Protein AF-A0A415BJ18-F1 (afdb_monomer)

Sequence (129 aa):
MLTISGMHKGETKLTIPNQVVREQLFAYILDTYHENDLTFDSYEKRKLASGLAYDGKWKPYFGHSYIIELKYAKGKDSSERIEQLRRQAIEQAERYASSESVQKAIGPTMLHKIIIVYRGMEMVVCEEL

Secondary structure (DSSP, 8-state):
--EEEEEETTEEEEE---HHHHHHHHHHHHHHHHHTT----HHHHHHHHHHHHHH--HHHHT-EEEEEEEEEE-TT--HHHHHHHHHHHHHHHHHHHTSHHHHHHHTTSEEEEEEEEEETTEEEEEEE-

InterPro domains:
  IPR012547 PD-(D/E)XK nuclease superfamily 9 [PF08011] (59-128)

Nearest PDB structures (foldseek):
  8thm-assembly1_C  TM=4.121E-01  e=8.914E-01  Cyanobium sp. PCC 7001
  2fgy-assembly1_B  TM=4.971E-01  e=2.750E+00  Halothiobacillus neapolitanus
  3cni-assembly1_A-2  TM=3.506E-01  e=2.750E+00  Thermotoga maritima MSB8

Radius of gyration: 17.24 Å; Cα contacts (8 Å, |Δi|>4): 151; chains: 1; bounding box: 44×30×37 Å

Structure (mmCIF, N/CA/C/O backbone):
data_AF-A0A415BJ18-F1
#
_entry.id   AF-A0A415BJ18-F1
#
loop_
_atom_site.group_PDB
_atom_site.id
_atom_site.type_symbol
_atom_site.label_atom_id
_atom_site.label_alt_id
_atom_site.label_comp_id
_atom_site.label_asym_id
_atom_site.label_entity_id
_atom_site.label_seq_id
_atom_site.pdbx_PDB_ins_code
_atom_site.Cartn_x
_atom_site.Cartn_y
_atom_site.Cartn_z
_atom_site.occupancy
_atom_site.B_iso_or_equiv
_atom_site.auth_seq_id
_atom_site.auth_comp_id
_atom_site.auth_asym_id
_atom_site.auth_atom_id
_atom_site.pdbx_PDB_model_num
ATOM 1 N N . MET A 1 1 ? 8.121 9.366 0.540 1.00 46.75 1 MET A N 1
ATOM 2 C CA . MET A 1 1 ? 8.607 10.527 1.321 1.00 46.75 1 MET A CA 1
ATOM 3 C C . MET A 1 1 ? 7.385 11.254 1.858 1.00 46.75 1 MET A C 1
ATOM 5 O O . MET A 1 1 ? 6.620 11.787 1.064 1.00 46.75 1 MET A O 1
ATOM 9 N N . LEU A 1 2 ? 7.142 11.165 3.164 1.00 43.41 2 LEU A N 1
ATOM 10 C CA . LEU A 1 2 ? 6.049 11.865 3.844 1.00 43.41 2 LEU A CA 1
ATOM 11 C C . LEU A 1 2 ? 6.606 13.152 4.455 1.00 43.41 2 LEU A C 1
ATOM 13 O O . LEU A 1 2 ? 7.707 13.128 5.003 1.00 43.41 2 LEU A O 1
ATOM 17 N N . THR A 1 3 ? 5.855 14.247 4.372 1.00 48.84 3 THR A N 1
ATOM 18 C CA . THR A 1 3 ? 6.229 15.531 4.978 1.00 48.84 3 THR A CA 1
ATOM 19 C C . THR A 1 3 ? 5.226 15.884 6.066 1.00 48.84 3 THR A C 1
ATOM 21 O O . THR A 1 3 ? 4.019 15.691 5.911 1.00 48.84 3 THR A O 1
ATOM 24 N N . ILE A 1 4 ? 5.720 16.396 7.191 1.00 59.09 4 ILE A N 1
ATOM 25 C CA . ILE A 1 4 ? 4.868 16.892 8.271 1.00 59.09 4 ILE A CA 1
ATOM 26 C C . ILE A 1 4 ? 4.174 18.165 7.778 1.00 59.09 4 ILE A C 1
ATOM 28 O O . ILE A 1 4 ? 4.825 19.171 7.520 1.00 59.09 4 ILE A O 1
ATOM 32 N N . SER A 1 5 ? 2.849 18.115 7.644 1.00 53.31 5 SER A N 1
ATOM 33 C CA . SER A 1 5 ? 2.016 19.262 7.234 1.00 53.31 5 SER A CA 1
ATOM 34 C C . SER A 1 5 ? 1.350 20.005 8.388 1.00 53.31 5 SER A C 1
ATOM 36 O O . SER A 1 5 ? 0.631 20.972 8.154 1.00 53.31 5 SER A O 1
ATOM 38 N N . GLY A 1 6 ? 1.559 19.555 9.626 1.00 65.69 6 GLY A N 1
ATOM 39 C CA . GLY A 1 6 ? 1.049 20.206 10.830 1.00 65.69 6 GLY A CA 1
ATOM 40 C C . GLY A 1 6 ? 0.665 19.211 11.920 1.00 65.69 6 GLY A C 1
ATOM 41 O O . GLY A 1 6 ? 0.945 18.019 11.812 1.00 65.69 6 GLY A O 1
ATOM 42 N N . MET A 1 7 ? 0.004 19.704 12.966 1.00 56.66 7 MET A N 1
ATOM 43 C CA . MET A 1 7 ? -0.584 18.888 14.031 1.00 56.66 7 MET A CA 1
ATOM 44 C C . MET A 1 7 ? -2.108 18.896 13.901 1.00 56.66 7 MET A C 1
ATOM 46 O O . MET A 1 7 ? -2.711 19.956 13.734 1.00 56.66 7 MET A O 1
ATOM 50 N N . HIS A 1 8 ? -2.742 17.727 13.979 1.00 45.31 8 HIS A N 1
ATOM 51 C CA . HIS A 1 8 ? -4.198 17.609 14.052 1.00 45.31 8 HIS A CA 1
ATOM 52 C C . HIS A 1 8 ? -4.566 16.809 15.299 1.00 45.31 8 HIS A C 1
ATOM 54 O O . HIS A 1 8 ? -4.162 15.661 15.434 1.00 45.31 8 HIS A O 1
ATOM 60 N N . LYS A 1 9 ? -5.307 17.433 16.226 1.00 49.50 9 LYS A N 1
ATOM 61 C CA . LYS A 1 9 ? -5.740 16.821 17.499 1.00 49.50 9 LYS A CA 1
ATOM 62 C C . LYS A 1 9 ? -4.604 16.190 18.329 1.00 49.50 9 LYS A C 1
ATOM 64 O O . LYS A 1 9 ? -4.809 15.181 18.988 1.00 49.50 9 LYS A O 1
ATOM 69 N N . GLY A 1 10 ? -3.420 16.801 18.316 1.00 49.78 10 GLY A N 1
ATOM 70 C CA . GLY A 1 10 ? -2.266 16.330 19.093 1.00 49.78 10 GLY A CA 1
ATOM 71 C C . GLY A 1 10 ? -1.401 15.277 18.395 1.00 49.78 10 GLY A C 1
ATOM 72 O O . GLY A 1 10 ? -0.351 14.936 18.927 1.00 49.78 10 GLY A O 1
ATOM 73 N N . GLU A 1 11 ? -1.771 14.823 17.194 1.00 33.44 11 GLU A N 1
ATOM 74 C CA . GLU A 1 11 ? -0.962 13.899 16.393 1.00 33.44 11 GLU A CA 1
ATOM 75 C C . GLU A 1 11 ? -0.330 14.592 15.177 1.00 33.44 11 GLU A C 1
ATOM 77 O O . GLU A 1 11 ? -0.900 15.507 14.566 1.00 33.44 11 GLU A O 1
ATOM 82 N N . THR A 1 12 ? 0.879 14.151 14.821 1.00 41.97 12 THR A N 1
ATOM 83 C CA . THR A 1 12 ? 1.644 14.657 13.675 1.00 41.97 12 THR A CA 1
ATOM 84 C C . THR A 1 12 ? 0.946 14.284 12.368 1.00 41.97 12 THR A C 1
ATOM 86 O O . THR A 1 12 ? 0.942 13.127 11.951 1.00 41.97 12 THR A O 1
ATOM 89 N N . LYS A 1 13 ? 0.387 15.279 11.672 1.00 45.78 13 LYS A N 1
ATOM 90 C CA . LYS A 1 13 ? -0.274 15.105 10.376 1.00 45.78 13 LYS A CA 1
ATOM 91 C C . LYS A 1 13 ? 0.767 14.997 9.264 1.00 45.78 13 LYS A C 1
ATOM 93 O O . LYS A 1 13 ? 1.247 16.002 8.724 1.00 45.78 13 LYS A O 1
ATOM 98 N N . LEU A 1 14 ? 1.090 13.762 8.902 1.00 51.62 14 LEU A N 1
ATOM 99 C CA . LEU A 1 14 ? 1.927 13.434 7.753 1.00 51.62 14 LEU A CA 1
ATOM 100 C C . LEU A 1 14 ? 1.093 13.511 6.470 1.00 51.62 14 LEU A C 1
ATOM 102 O O . LEU A 1 14 ? 0.023 12.915 6.382 1.00 51.62 14 LEU A O 1
ATOM 106 N N . THR A 1 15 ? 1.562 14.248 5.467 1.00 47.72 15 THR A N 1
ATOM 107 C CA . THR A 1 15 ? 0.945 14.276 4.134 1.00 47.72 15 THR A CA 1
ATOM 108 C C . THR A 1 15 ? 1.972 13.958 3.063 1.00 47.72 15 THR A C 1
ATOM 110 O O . THR A 1 15 ? 3.169 14.204 3.210 1.00 47.72 15 THR A O 1
ATOM 113 N N . ILE A 1 16 ? 1.491 13.387 1.960 1.00 56.81 16 ILE A N 1
ATOM 114 C CA . ILE A 1 16 ? 2.278 13.214 0.743 1.00 56.81 16 ILE A CA 1
ATOM 115 C C . ILE A 1 16 ? 2.229 14.556 -0.003 1.00 56.81 16 ILE A C 1
ATOM 117 O O . ILE A 1 16 ? 1.142 14.948 -0.452 1.00 56.81 16 ILE A O 1
ATOM 121 N N . PRO A 1 17 ? 3.352 15.291 -0.106 1.00 43.88 17 PRO A N 1
ATOM 122 C CA . PRO A 1 17 ? 3.363 16.640 -0.671 1.00 43.88 17 PRO A CA 1
ATOM 123 C C . PRO A 1 17 ? 3.278 16.639 -2.200 1.00 43.88 17 PRO A C 1
ATOM 125 O O . PRO A 1 17 ? 2.829 17.614 -2.790 1.00 43.88 17 PRO A O 1
ATOM 128 N N . ASN A 1 18 ? 3.710 15.557 -2.851 1.00 62.22 18 ASN A N 1
ATOM 129 C CA . ASN A 1 18 ? 3.766 15.498 -4.302 1.00 62.22 18 ASN A CA 1
ATOM 130 C C . ASN A 1 18 ? 2.377 15.177 -4.868 1.00 62.22 18 ASN A C 1
ATOM 132 O O . ASN A 1 18 ? 1.891 14.052 -4.744 1.00 62.22 18 ASN A O 1
ATOM 136 N N . GLN A 1 19 ? 1.756 16.181 -5.483 1.00 60.19 19 GLN A N 1
ATOM 137 C CA . GLN A 1 19 ? 0.436 16.075 -6.094 1.00 60.19 19 GLN A CA 1
ATOM 138 C C . GLN A 1 19 ? 0.377 14.981 -7.170 1.00 60.19 19 GLN A C 1
ATOM 140 O O . GLN A 1 19 ? -0.598 14.243 -7.202 1.00 60.19 19 GLN A O 1
ATOM 145 N N . VAL A 1 20 ? 1.460 14.764 -7.923 1.00 61.47 20 VAL A N 1
ATOM 146 C CA . VAL A 1 20 ? 1.552 13.681 -8.919 1.00 61.47 20 VAL A CA 1
ATOM 147 C C . VAL A 1 20 ? 1.469 12.304 -8.259 1.00 61.47 20 VAL A C 1
ATOM 149 O O . VAL A 1 20 ? 0.772 11.421 -8.739 1.00 61.47 20 VAL A O 1
ATOM 152 N N . VAL A 1 21 ? 2.132 12.123 -7.113 1.00 60.97 21 VAL A N 1
ATOM 153 C CA . VAL A 1 21 ? 2.094 10.857 -6.360 1.00 60.97 21 VAL A CA 1
ATOM 154 C C . VAL A 1 21 ? 0.710 10.621 -5.762 1.00 60.97 21 VAL A C 1
ATOM 156 O O . VAL A 1 21 ? 0.225 9.495 -5.725 1.00 60.97 21 VAL A O 1
ATOM 159 N N . ARG A 1 22 ? 0.063 11.691 -5.293 1.00 61.97 22 ARG A N 1
ATOM 160 C CA . ARG A 1 22 ? -1.302 11.632 -4.771 1.00 61.97 22 ARG A CA 1
ATOM 161 C C . ARG A 1 22 ? -2.295 11.256 -5.871 1.00 61.97 22 ARG A C 1
ATOM 163 O O . ARG A 1 22 ? -3.127 10.388 -5.646 1.00 61.97 22 ARG A O 1
ATOM 170 N N . GLU A 1 23 ? -2.192 11.889 -7.033 1.00 64.06 23 GLU A N 1
ATOM 171 C CA . GLU A 1 23 ? -3.041 11.609 -8.192 1.00 64.06 23 GLU A CA 1
ATOM 172 C C . GLU A 1 23 ? -2.818 10.188 -8.716 1.00 64.06 23 GLU A C 1
ATOM 174 O O . GLU A 1 23 ? -3.795 9.490 -8.941 1.00 64.06 23 GLU A O 1
ATOM 179 N N . GLN A 1 24 ? -1.573 9.706 -8.791 1.00 62.47 24 GLN A N 1
ATOM 180 C CA . GLN A 1 24 ? -1.274 8.312 -9.150 1.00 62.47 24 GLN A CA 1
ATOM 181 C C . GLN A 1 24 ? -1.862 7.302 -8.156 1.00 62.47 24 GLN A C 1
ATOM 183 O O . GLN A 1 24 ? -2.372 6.264 -8.566 1.00 62.47 24 GLN A O 1
ATOM 188 N N . LEU A 1 25 ? -1.815 7.596 -6.852 1.00 64.12 25 LEU A N 1
ATOM 189 C CA . LEU A 1 25 ? -2.394 6.724 -5.828 1.00 64.12 25 LEU A CA 1
ATOM 190 C C . LEU A 1 25 ? -3.928 6.693 -5.914 1.00 64.12 25 LEU A C 1
ATOM 192 O O . LEU A 1 25 ? -4.525 5.625 -5.823 1.00 64.12 25 LEU A O 1
ATOM 196 N N . PHE A 1 26 ? -4.567 7.852 -6.097 1.00 63.28 26 PHE A N 1
ATOM 197 C CA . PHE A 1 26 ? -6.021 7.925 -6.251 1.00 63.28 26 PHE A CA 1
ATOM 198 C C . PHE A 1 26 ? -6.498 7.305 -7.561 1.00 63.28 26 PHE A C 1
ATOM 200 O O . PHE A 1 26 ? -7.498 6.597 -7.536 1.00 63.28 26 PHE A O 1
ATOM 207 N N . ALA A 1 27 ? -5.785 7.536 -8.666 1.00 63.78 27 ALA A N 1
ATOM 208 C CA . ALA A 1 27 ? -6.068 6.904 -9.949 1.00 63.78 27 ALA A CA 1
ATOM 209 C C . ALA A 1 27 ? -5.973 5.382 -9.827 1.00 63.78 27 ALA A C 1
ATOM 211 O O . ALA A 1 27 ? -6.933 4.706 -10.152 1.00 63.78 27 ALA A O 1
ATOM 212 N N . TYR A 1 28 ? -4.905 4.852 -9.218 1.00 64.12 28 TYR A N 1
ATOM 213 C CA . TYR A 1 28 ? -4.775 3.415 -8.965 1.00 64.12 28 TYR A CA 1
ATOM 214 C C . TYR A 1 28 ? -5.956 2.839 -8.176 1.00 64.12 28 TYR A C 1
ATOM 216 O O . TYR A 1 28 ? -6.529 1.828 -8.574 1.00 64.12 28 TYR A O 1
ATOM 224 N N . ILE A 1 29 ? -6.334 3.476 -7.061 1.00 67.75 29 ILE A N 1
ATOM 225 C CA . ILE A 1 29 ? -7.461 3.000 -6.250 1.00 67.75 29 ILE A CA 1
ATOM 226 C C . ILE A 1 29 ? -8.748 3.033 -7.082 1.00 67.75 29 ILE A C 1
ATOM 228 O O . ILE A 1 29 ? -9.514 2.078 -7.047 1.00 67.75 29 ILE A O 1
ATOM 232 N N . LEU A 1 30 ? -8.986 4.101 -7.844 1.00 64.62 30 LEU A N 1
ATOM 233 C CA . LEU A 1 30 ? -10.198 4.249 -8.647 1.00 64.62 30 LEU A CA 1
ATOM 234 C C . LEU A 1 30 ? -10.255 3.248 -9.813 1.00 64.62 30 LEU A C 1
ATOM 236 O O . LEU A 1 30 ? -11.293 2.626 -10.026 1.00 64.62 30 LEU A O 1
ATOM 240 N N . ASP A 1 31 ? -9.140 3.053 -10.512 1.00 66.25 31 ASP A N 1
ATOM 241 C CA . ASP A 1 31 ? -9.013 2.102 -11.616 1.00 66.25 31 ASP A CA 1
ATOM 242 C C . ASP A 1 31 ? -9.177 0.668 -11.107 1.00 66.25 31 ASP A C 1
ATOM 244 O O . ASP A 1 31 ? -9.967 -0.084 -11.665 1.00 66.25 31 ASP A O 1
ATOM 248 N N . THR A 1 32 ? -8.574 0.321 -9.964 1.00 60.84 32 THR A N 1
ATOM 249 C CA . THR A 1 32 ? -8.772 -0.990 -9.316 1.00 60.84 32 THR A CA 1
ATOM 250 C C . THR A 1 32 ? -10.247 -1.237 -8.985 1.00 60.84 32 THR A C 1
ATOM 252 O O . THR A 1 32 ? -10.743 -2.350 -9.158 1.00 60.84 32 THR A O 1
ATOM 255 N N . TYR A 1 33 ? -10.968 -0.209 -8.524 1.00 59.38 33 TYR A N 1
ATOM 256 C CA . TYR A 1 33 ? -12.407 -0.300 -8.258 1.00 59.38 33 TYR A CA 1
ATOM 257 C C . TYR A 1 33 ? -13.222 -0.569 -9.528 1.00 59.38 33 TYR A C 1
ATOM 259 O O . TYR A 1 33 ? -14.174 -1.347 -9.480 1.00 59.38 33 TYR A O 1
ATOM 267 N N . HIS A 1 34 ? -12.858 0.061 -10.646 1.00 59.75 34 HIS A N 1
ATOM 268 C CA . HIS A 1 34 ? -13.535 -0.125 -11.928 1.00 59.75 34 HIS A CA 1
ATOM 269 C C . HIS A 1 34 ? -13.183 -1.462 -12.597 1.00 59.75 34 HIS A C 1
ATOM 271 O O . HIS A 1 34 ? -14.069 -2.125 -13.126 1.00 59.75 34 HIS A O 1
ATOM 277 N N . GLU A 1 35 ? -11.916 -1.879 -12.561 1.00 62.31 35 GLU A N 1
ATOM 278 C CA . GLU A 1 35 ? -11.427 -3.109 -13.200 1.00 62.31 35 GLU A CA 1
ATOM 279 C C . GLU A 1 35 ? -11.942 -4.380 -12.519 1.00 62.31 35 GLU A C 1
ATOM 281 O O . GLU A 1 35 ? -12.173 -5.385 -13.188 1.00 62.31 35 GLU A O 1
ATOM 286 N N . ASN A 1 36 ? -12.153 -4.341 -11.200 1.00 56.44 36 ASN A N 1
ATOM 287 C CA . ASN A 1 36 ? -12.623 -5.496 -10.431 1.00 56.44 36 ASN A CA 1
ATOM 288 C C . ASN A 1 36 ? -14.156 -5.571 -10.308 1.00 56.44 36 ASN A C 1
ATOM 290 O O . ASN A 1 36 ? -14.649 -6.378 -9.520 1.00 56.44 36 ASN A O 1
ATOM 294 N N . ASP A 1 37 ? -14.896 -4.728 -11.045 1.00 55.03 37 ASP A N 1
ATOM 295 C CA . ASP A 1 37 ? -16.367 -4.625 -11.030 1.00 55.03 37 ASP A CA 1
ATOM 296 C C . ASP A 1 37 ? -16.939 -4.698 -9.600 1.00 55.03 37 ASP A C 1
ATOM 298 O O . ASP A 1 37 ? -17.903 -5.407 -9.296 1.00 55.03 37 ASP A O 1
ATOM 302 N N . LEU A 1 38 ? -16.258 -4.012 -8.671 1.00 58.22 38 LEU A N 1
ATOM 303 C CA . LEU A 1 38 ? -16.566 -4.076 -7.250 1.00 58.22 38 LEU A CA 1
ATOM 304 C C . LEU A 1 38 ? -17.889 -3.350 -7.014 1.00 58.22 38 LEU A C 1
ATOM 306 O O . LEU A 1 38 ? -17.936 -2.141 -6.772 1.00 58.22 38 LEU A O 1
ATOM 310 N N . THR A 1 39 ? -18.994 -4.094 -7.061 1.00 53.38 39 THR A N 1
ATOM 311 C CA . THR A 1 39 ? -20.302 -3.567 -6.690 1.00 53.38 39 THR A CA 1
ATOM 312 C C . THR A 1 39 ? -20.296 -3.265 -5.203 1.00 53.38 39 THR A C 1
ATOM 314 O O . THR A 1 39 ? -20.236 -4.152 -4.351 1.00 53.38 39 THR A O 1
ATOM 317 N N . PHE A 1 40 ? -20.351 -1.981 -4.887 1.00 54.84 40 PHE A N 1
ATOM 318 C CA . PHE A 1 40 ? -20.413 -1.519 -3.519 1.00 54.84 40 PHE A CA 1
ATOM 319 C C . PHE A 1 40 ? -21.782 -1.893 -2.919 1.00 54.84 40 PHE A C 1
ATOM 321 O O . PHE A 1 40 ? -22.797 -1.304 -3.304 1.00 54.84 40 PHE A O 1
ATOM 328 N N . ASP A 1 41 ? -21.838 -2.848 -1.980 1.00 62.88 41 ASP A N 1
ATOM 329 C CA . ASP A 1 41 ? -23.087 -3.186 -1.282 1.00 62.88 41 ASP A CA 1
ATOM 330 C C . ASP A 1 41 ? -23.564 -1.985 -0.450 1.00 62.88 41 ASP A C 1
ATOM 332 O O . ASP A 1 41 ? -23.128 -1.701 0.674 1.00 62.88 41 ASP A O 1
ATOM 336 N N . SER A 1 42 ? -24.478 -1.230 -1.056 1.00 61.16 42 SER A N 1
ATOM 337 C CA . SER A 1 42 ? -25.031 -0.011 -0.483 1.00 61.16 42 SER A CA 1
ATOM 338 C C . SER A 1 42 ? -25.854 -0.271 0.778 1.00 61.16 42 SER A C 1
ATOM 340 O O . SER A 1 42 ? -26.039 0.660 1.564 1.00 61.16 42 SER A O 1
ATOM 342 N N . TYR A 1 43 ? -26.358 -1.494 0.978 1.00 61.91 43 TYR A N 1
ATOM 343 C CA . TYR A 1 43 ? -27.192 -1.844 2.120 1.00 61.91 43 TYR A CA 1
ATOM 344 C C . TYR A 1 43 ? -26.342 -2.072 3.370 1.00 61.91 43 TYR A C 1
ATOM 346 O O . TYR A 1 43 ? -26.560 -1.403 4.385 1.00 61.91 43 TYR A O 1
ATOM 354 N N . GLU A 1 44 ? -25.321 -2.925 3.278 1.00 65.69 44 GLU A N 1
ATOM 355 C CA . GLU A 1 44 ? -24.397 -3.181 4.387 1.00 65.69 44 GLU A CA 1
ATOM 356 C C . GLU A 1 44 ? -23.652 -1.904 4.806 1.00 65.69 44 GLU A C 1
ATOM 358 O O . GLU A 1 44 ? -23.621 -1.576 5.994 1.00 65.69 44 GLU A O 1
ATOM 363 N N . LYS A 1 45 ? -23.189 -1.063 3.865 1.00 72.00 45 LYS A N 1
ATOM 364 C CA . LYS A 1 45 ? -22.608 0.244 4.238 1.00 72.00 45 LYS A CA 1
ATOM 365 C C . LYS A 1 45 ? -23.604 1.129 4.970 1.00 72.00 45 LYS A C 1
ATOM 367 O O . LYS A 1 45 ? -23.224 1.802 5.920 1.00 72.00 45 LYS A O 1
ATOM 372 N N . ARG A 1 46 ? -24.868 1.177 4.541 1.00 71.94 46 ARG A N 1
ATOM 373 C CA . ARG A 1 46 ? -25.880 2.039 5.174 1.00 71.94 46 ARG A CA 1
ATOM 374 C C . ARG A 1 46 ? -26.182 1.574 6.593 1.00 71.94 46 ARG A C 1
ATOM 376 O O . ARG A 1 46 ? -26.320 2.406 7.483 1.00 71.94 46 ARG A O 1
ATOM 383 N N . LYS A 1 47 ? -26.202 0.261 6.820 1.00 75.00 47 LYS A N 1
ATOM 384 C CA . LYS A 1 47 ? -26.330 -0.350 8.146 1.00 75.00 47 LYS A CA 1
ATOM 385 C C . LYS A 1 47 ? -25.128 -0.027 9.038 1.00 75.00 47 LYS A C 1
ATOM 387 O O . LYS A 1 47 ? -25.318 0.410 10.172 1.00 75.00 47 LYS A O 1
ATOM 392 N N . LEU A 1 48 ? -23.907 -0.148 8.515 1.00 75.44 48 LEU A N 1
ATOM 393 C CA . LEU A 1 48 ? -22.684 0.229 9.228 1.00 75.44 48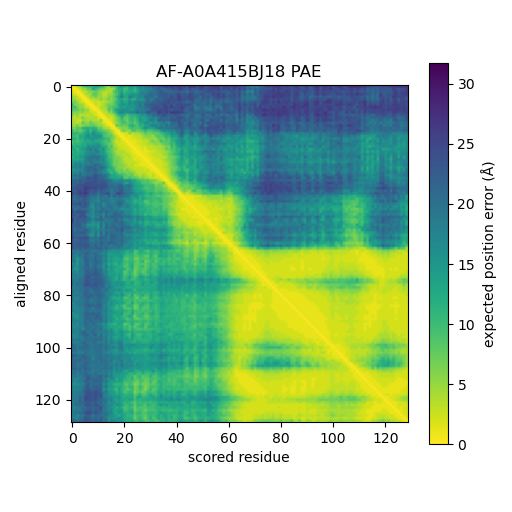 LEU A CA 1
ATOM 394 C C . LEU A 1 48 ? -22.635 1.744 9.507 1.00 75.44 48 LEU A C 1
ATOM 396 O O . LEU A 1 48 ? -22.291 2.152 10.613 1.00 75.44 48 LEU A O 1
ATOM 400 N N . ALA A 1 49 ? -23.015 2.582 8.539 1.00 76.12 49 ALA A N 1
ATOM 401 C CA . ALA A 1 49 ? -23.064 4.040 8.665 1.00 76.12 49 ALA A CA 1
ATOM 402 C C . ALA A 1 49 ? -24.116 4.482 9.688 1.00 76.12 49 ALA A C 1
ATOM 404 O O . ALA A 1 49 ? -23.866 5.388 10.476 1.00 76.12 49 ALA A O 1
ATOM 405 N N . SER A 1 50 ? -25.270 3.813 9.714 1.00 72.88 50 SER A N 1
ATOM 406 C CA . SER A 1 50 ? -26.307 4.023 10.722 1.00 72.88 50 SER A CA 1
ATOM 407 C C . SER A 1 50 ? -25.803 3.639 12.115 1.00 72.88 50 SER A C 1
ATOM 409 O O . SER A 1 50 ? -25.946 4.418 13.052 1.00 72.88 50 SER A O 1
ATOM 411 N N . 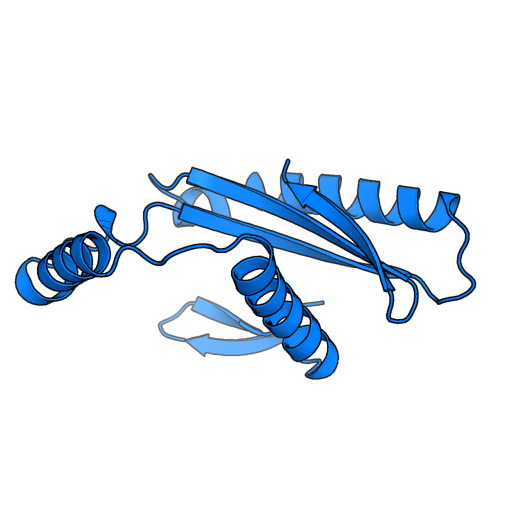GLY A 1 51 ? -25.148 2.482 12.265 1.00 77.06 51 GLY A N 1
ATOM 412 C CA . GLY A 1 51 ? -24.534 2.078 13.535 1.00 77.06 51 GLY A CA 1
ATOM 413 C C . GLY A 1 51 ? -23.433 3.038 14.001 1.00 77.06 51 GLY A C 1
ATOM 414 O O . GLY A 1 51 ? -23.320 3.320 15.192 1.00 77.06 51 GLY A O 1
ATOM 415 N N . LEU A 1 52 ? -22.655 3.598 13.073 1.00 79.62 52 LEU A N 1
ATOM 416 C CA . LEU A 1 52 ? -21.682 4.650 13.361 1.00 79.62 52 LEU A CA 1
ATOM 417 C C . LEU A 1 52 ? -22.365 5.946 13.830 1.00 79.62 52 LEU A C 1
ATOM 419 O O . LEU A 1 52 ? -21.960 6.502 14.847 1.00 79.62 52 LEU A O 1
ATOM 423 N N . ALA A 1 53 ? -23.376 6.425 13.100 1.00 73.38 53 ALA A N 1
ATOM 424 C CA . ALA A 1 53 ? -24.014 7.720 13.337 1.00 73.38 53 ALA A CA 1
ATOM 425 C C . ALA A 1 53 ? -24.897 7.748 14.594 1.00 73.38 53 ALA A C 1
ATOM 427 O O . ALA A 1 53 ? -24.893 8.745 15.311 1.00 73.38 53 ALA A O 1
ATOM 428 N N . TYR A 1 54 ? -25.642 6.670 14.857 1.00 72.69 54 TYR A N 1
ATOM 429 C CA . TYR A 1 54 ? -26.609 6.611 15.958 1.00 72.69 54 TYR A CA 1
ATOM 430 C C . TYR A 1 54 ? -26.057 5.929 17.213 1.00 72.69 54 TYR A C 1
ATOM 432 O O . TYR A 1 54 ? -26.310 6.406 18.316 1.00 72.69 54 TYR A O 1
ATOM 440 N N . ASP A 1 55 ? -25.269 4.859 17.059 1.00 75.31 55 ASP A N 1
ATOM 441 C CA . ASP A 1 55 ? -24.774 4.064 18.194 1.00 75.31 55 ASP A CA 1
ATOM 442 C C . ASP A 1 55 ? -23.281 4.295 18.490 1.00 75.31 55 ASP A C 1
ATOM 444 O O . ASP A 1 55 ? -22.724 3.675 19.398 1.00 75.31 55 ASP A O 1
ATOM 448 N N . GLY A 1 56 ? -22.585 5.113 17.690 1.00 73.62 56 GLY A N 1
ATOM 449 C CA . GLY A 1 56 ? -21.135 5.298 17.804 1.00 73.62 56 GLY A CA 1
ATOM 450 C C . GLY A 1 56 ? -20.323 4.027 17.519 1.00 73.62 56 GLY A C 1
ATOM 451 O O . GLY A 1 56 ? -19.146 3.948 17.879 1.00 73.62 56 GLY A O 1
ATOM 452 N N . LYS A 1 57 ? -20.921 3.011 16.878 1.00 73.75 57 LYS A N 1
ATOM 453 C CA . LYS A 1 57 ? -20.281 1.724 16.554 1.00 73.75 57 LYS A CA 1
ATOM 454 C C . LYS A 1 57 ? -19.343 1.885 15.360 1.00 73.75 57 LYS A C 1
ATOM 456 O O . LYS A 1 57 ? -19.636 1.450 14.252 1.00 73.75 57 LYS A O 1
ATOM 461 N N . TRP A 1 58 ? -18.193 2.510 15.590 1.00 68.50 58 TRP A N 1
ATOM 462 C CA . TRP A 1 58 ? -17.204 2.776 14.545 1.00 68.50 58 TRP A CA 1
ATOM 463 C C . TRP A 1 58 ? -16.376 1.544 14.155 1.00 68.50 58 TRP A C 1
ATOM 465 O O . TRP A 1 58 ? -16.000 1.410 12.996 1.00 68.50 58 TRP A O 1
ATOM 475 N N . LYS A 1 59 ? -16.132 0.610 15.082 1.00 65.12 59 LYS A N 1
ATOM 476 C CA . LYS A 1 59 ? -15.280 -0.571 14.835 1.00 65.12 59 LYS A CA 1
ATOM 477 C C . LYS A 1 59 ? -15.746 -1.454 13.661 1.00 65.12 59 LYS A C 1
ATOM 479 O O . LYS A 1 59 ? -14.908 -1.779 12.832 1.00 65.12 59 LYS A O 1
ATOM 484 N N . PRO A 1 60 ? -17.041 -1.809 13.522 1.00 67.00 60 PRO A N 1
ATOM 485 C CA . PRO A 1 60 ? -17.517 -2.589 12.376 1.00 67.00 60 PRO A CA 1
ATOM 486 C C . PRO A 1 60 ? -17.448 -1.819 11.050 1.00 67.00 60 PRO A C 1
ATOM 488 O O . PRO A 1 60 ? -17.328 -2.428 9.995 1.00 67.00 60 PRO A O 1
ATOM 491 N N . TYR A 1 61 ? -17.533 -0.484 11.097 1.00 68.31 61 TYR A N 1
ATOM 492 C CA . TYR A 1 61 ? -17.429 0.372 9.913 1.00 68.31 61 TYR A CA 1
ATOM 493 C C . TYR A 1 61 ? -15.984 0.450 9.391 1.00 68.31 61 TYR A C 1
ATOM 495 O O . TYR A 1 61 ? -15.765 0.530 8.186 1.00 68.31 61 TYR A O 1
ATOM 503 N N . PHE A 1 62 ? -14.997 0.396 10.289 1.00 73.69 62 PHE A N 1
ATOM 504 C CA . PHE A 1 62 ? -13.568 0.453 9.972 1.00 73.69 62 PHE A CA 1
ATOM 505 C C . PHE A 1 62 ? -12.875 -0.876 10.301 1.00 73.69 62 PHE A C 1
ATOM 507 O O . PHE A 1 62 ? -11.974 -0.907 11.126 1.00 73.69 62 PHE A O 1
ATOM 514 N N . GLY A 1 63 ? -13.305 -1.982 9.685 1.00 77.88 63 GLY A N 1
ATOM 515 C CA . GLY A 1 63 ? -12.745 -3.320 9.947 1.00 77.88 63 GLY A CA 1
ATOM 516 C C . GLY A 1 63 ? -11.376 -3.597 9.311 1.00 77.88 63 GLY A C 1
ATOM 517 O O . GLY A 1 63 ? -10.737 -4.593 9.643 1.00 77.88 63 GLY A O 1
ATOM 518 N N . HIS A 1 64 ? -10.913 -2.719 8.423 1.00 82.19 64 HIS A N 1
ATOM 519 C CA . HIS A 1 64 ? -9.698 -2.910 7.634 1.00 82.19 64 HIS A CA 1
ATOM 520 C C . HIS A 1 64 ? -8.741 -1.735 7.817 1.00 82.19 64 HIS A C 1
ATOM 522 O O . HIS A 1 64 ? -9.152 -0.586 7.988 1.00 82.19 64 HIS A O 1
ATOM 528 N N . SER A 1 65 ? -7.447 -2.014 7.766 1.00 81.44 65 SER A N 1
ATOM 529 C CA . SER A 1 65 ? -6.378 -1.019 7.766 1.00 81.44 65 SER A CA 1
ATOM 530 C C . SER A 1 65 ? -5.392 -1.340 6.657 1.00 81.44 65 SER A C 1
ATOM 532 O O . SER A 1 65 ? -5.174 -2.503 6.349 1.00 81.44 65 SER A O 1
ATOM 534 N N . TYR A 1 66 ? -4.811 -0.312 6.044 1.00 84.44 66 TYR A N 1
ATOM 535 C CA . TYR A 1 66 ? -3.969 -0.472 4.862 1.00 84.44 66 TYR A CA 1
ATOM 536 C C . TYR A 1 66 ? -2.638 0.248 5.061 1.00 84.44 66 TYR A C 1
ATOM 538 O O . TYR A 1 66 ? -2.608 1.416 5.451 1.00 84.44 66 TYR A O 1
ATOM 546 N N . ILE A 1 67 ? -1.543 -0.436 4.745 1.00 84.50 67 ILE A N 1
ATOM 547 C CA . ILE A 1 67 ? -0.227 0.161 4.514 1.00 84.50 67 ILE A CA 1
ATOM 548 C C . ILE A 1 67 ? 0.043 0.050 3.022 1.00 84.50 67 ILE A C 1
ATOM 550 O O . ILE A 1 67 ? 0.020 -1.047 2.474 1.00 84.50 67 ILE A O 1
ATOM 554 N N . ILE A 1 68 ? 0.310 1.179 2.372 1.00 86.88 68 ILE A N 1
ATOM 555 C CA . ILE A 1 68 ? 0.676 1.207 0.957 1.00 86.88 68 ILE A CA 1
ATOM 556 C C . ILE A 1 68 ? 2.094 1.756 0.851 1.00 86.88 68 ILE A C 1
ATOM 558 O O . ILE A 1 68 ? 2.334 2.915 1.200 1.00 86.88 68 ILE A O 1
ATOM 562 N N . GLU A 1 69 ? 3.029 0.937 0.371 1.00 89.44 69 GLU A N 1
ATOM 563 C CA . GLU A 1 69 ? 4.406 1.361 0.121 1.00 89.44 69 GLU A CA 1
ATOM 564 C C . GLU A 1 69 ? 4.639 1.512 -1.383 1.00 89.44 69 GLU A C 1
ATOM 566 O O . GLU A 1 69 ? 4.548 0.561 -2.158 1.00 89.44 69 GLU A O 1
ATOM 571 N N . LEU A 1 70 ? 4.959 2.743 -1.782 1.00 89.19 70 LEU A N 1
ATOM 572 C CA . LEU A 1 70 ? 5.133 3.137 -3.173 1.00 89.19 70 LEU A CA 1
ATOM 573 C C . LEU A 1 70 ? 6.609 3.401 -3.482 1.00 89.19 70 LEU A C 1
ATOM 575 O O . LEU A 1 70 ? 7.240 4.261 -2.854 1.00 89.19 70 LEU A O 1
ATOM 579 N N . LYS A 1 71 ? 7.142 2.733 -4.508 1.00 90.81 71 LYS A N 1
ATOM 580 C CA . LYS A 1 71 ? 8.471 3.007 -5.071 1.00 90.81 71 LYS A CA 1
ATOM 581 C C . LYS A 1 71 ? 8.390 3.472 -6.518 1.00 90.81 71 LYS A C 1
ATOM 583 O O . LYS A 1 71 ? 7.474 3.133 -7.262 1.00 90.81 71 LYS A O 1
ATOM 588 N N . TYR A 1 72 ? 9.402 4.240 -6.911 1.00 91.50 72 TYR A N 1
ATOM 589 C CA . TYR A 1 72 ? 9.525 4.789 -8.252 1.00 91.50 72 TYR A CA 1
ATOM 590 C C . TYR A 1 72 ? 10.887 4.439 -8.852 1.00 91.50 72 TYR A C 1
ATOM 592 O O . TYR A 1 72 ? 11.930 4.768 -8.283 1.00 91.50 72 TYR A O 1
ATOM 600 N N . ALA A 1 73 ? 10.855 3.799 -10.0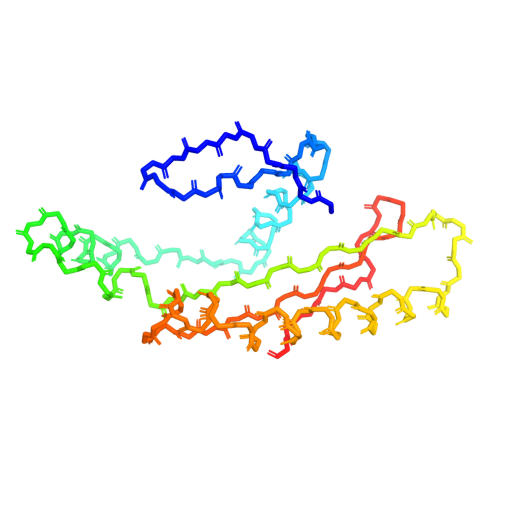11 1.00 90.00 73 ALA A N 1
ATOM 601 C CA . ALA A 1 73 ? 11.974 3.540 -10.896 1.00 90.00 73 ALA A CA 1
ATOM 602 C C . ALA A 1 73 ? 11.896 4.482 -12.106 1.00 90.00 73 ALA A C 1
ATOM 604 O O . ALA A 1 73 ? 10.817 4.848 -12.584 1.00 90.00 73 ALA A O 1
ATOM 605 N N . LYS A 1 74 ? 13.049 4.877 -12.641 1.00 89.56 74 LYS A N 1
ATOM 606 C CA . LYS A 1 74 ? 13.109 5.640 -13.892 1.00 89.56 74 LYS A CA 1
ATOM 607 C C . LYS A 1 74 ? 12.718 4.736 -15.058 1.00 89.56 74 LYS A C 1
ATOM 609 O O . LYS A 1 74 ? 12.988 3.545 -15.030 1.00 89.56 74 LYS A O 1
ATOM 614 N N . GLY A 1 75 ? 12.175 5.316 -16.131 1.00 86.50 75 GLY A N 1
ATOM 615 C CA . GLY A 1 75 ? 11.755 4.560 -17.324 1.00 86.50 75 GLY A CA 1
ATOM 616 C C . GLY A 1 75 ? 12.837 3.648 -17.927 1.00 86.50 75 GLY A C 1
ATOM 617 O O . GLY A 1 75 ? 12.521 2.608 -18.486 1.00 86.50 75 GLY A O 1
ATOM 618 N N . LYS A 1 76 ? 14.113 4.018 -17.768 1.00 91.25 76 LYS A N 1
ATOM 619 C CA . LYS A 1 76 ? 15.281 3.262 -18.249 1.00 91.25 76 LYS A CA 1
ATOM 620 C C . LYS A 1 76 ? 15.866 2.263 -17.243 1.00 91.25 76 LYS A C 1
ATOM 622 O O . LYS A 1 76 ? 16.876 1.637 -17.548 1.00 91.25 76 LYS A O 1
ATOM 627 N N . ASP A 1 77 ? 15.320 2.191 -16.032 1.00 92.81 77 ASP A N 1
ATOM 628 C CA . ASP A 1 77 ? 15.829 1.286 -15.005 1.00 92.81 77 ASP A CA 1
ATOM 629 C C . ASP A 1 77 ? 15.490 -0.166 -15.372 1.00 92.81 77 ASP A C 1
ATOM 631 O O . ASP A 1 77 ? 14.420 -0.459 -15.915 1.00 92.81 77 ASP A O 1
ATOM 635 N N . SER A 1 78 ? 16.427 -1.072 -15.087 1.00 94.69 78 SER A N 1
ATOM 636 C CA . SER A 1 78 ? 16.309 -2.485 -15.440 1.00 94.69 78 SER A CA 1
ATOM 637 C C . SER A 1 78 ? 15.331 -3.238 -14.535 1.00 94.69 78 SER A C 1
ATOM 639 O O . SER A 1 78 ? 14.963 -2.778 -13.448 1.00 94.69 78 SER A O 1
ATOM 641 N N . SER A 1 79 ? 14.938 -4.439 -14.960 1.00 92.50 79 SER A N 1
ATOM 642 C CA . SER A 1 79 ? 14.074 -5.322 -14.171 1.00 92.50 79 SER A CA 1
ATOM 643 C C . SER A 1 79 ? 14.710 -5.711 -12.831 1.00 92.50 79 SER A C 1
ATOM 645 O O . SER A 1 79 ? 14.004 -5.796 -11.830 1.00 92.50 79 SER A O 1
ATOM 647 N N . GLU A 1 80 ? 16.041 -5.855 -12.755 1.00 95.38 80 GLU A N 1
ATOM 648 C CA . GLU A 1 80 ? 16.724 -6.111 -11.478 1.00 95.38 80 GLU A CA 1
ATOM 649 C C . GLU A 1 80 ? 16.567 -4.934 -10.510 1.00 95.38 80 GLU A C 1
ATOM 651 O O . GLU A 1 80 ? 16.415 -5.131 -9.303 1.00 95.38 80 GLU A O 1
ATOM 656 N N . ARG A 1 81 ? 16.573 -3.696 -11.023 1.00 93.31 81 ARG A N 1
ATOM 657 C CA . ARG A 1 81 ? 16.356 -2.506 -10.197 1.00 93.31 81 ARG A CA 1
ATOM 658 C C . ARG A 1 81 ? 14.923 -2.436 -9.674 1.00 93.31 81 ARG A C 1
ATOM 660 O O . ARG A 1 81 ? 14.728 -2.051 -8.522 1.00 93.31 81 ARG A O 1
ATOM 667 N N . ILE A 1 82 ? 13.941 -2.818 -10.490 1.00 94.25 82 ILE A N 1
ATOM 668 C CA . ILE A 1 82 ? 12.538 -2.922 -10.065 1.00 94.25 82 ILE A CA 1
ATOM 669 C C . ILE A 1 82 ? 12.408 -3.947 -8.935 1.00 94.25 82 ILE A C 1
ATOM 671 O O . ILE A 1 82 ? 11.828 -3.633 -7.898 1.00 94.25 82 ILE A O 1
ATOM 675 N N . GLU A 1 83 ? 13.013 -5.126 -9.084 1.00 95.56 83 GLU A N 1
ATOM 676 C CA . GLU A 1 83 ? 12.964 -6.178 -8.063 1.00 95.56 83 GLU A CA 1
ATOM 677 C C . GLU A 1 83 ? 13.654 -5.752 -6.755 1.00 95.56 83 GLU A C 1
ATOM 679 O O . GLU A 1 83 ? 13.146 -6.005 -5.663 1.00 95.56 83 GLU A O 1
ATOM 684 N N . GLN A 1 84 ? 14.772 -5.021 -6.833 1.00 96.19 84 GLN A N 1
ATOM 685 C CA . GLN A 1 84 ? 15.391 -4.416 -5.648 1.00 96.19 84 GLN A CA 1
ATOM 686 C C . GLN A 1 84 ? 14.448 -3.435 -4.940 1.00 96.19 84 GLN A C 1
ATOM 688 O O . GLN A 1 84 ? 14.346 -3.459 -3.714 1.00 96.19 84 GLN A O 1
ATOM 693 N N . LEU A 1 85 ? 13.764 -2.569 -5.695 1.00 95.00 85 LEU A N 1
ATOM 694 C CA . LEU A 1 85 ? 12.809 -1.611 -5.135 1.00 95.00 85 LEU A CA 1
ATOM 695 C C . LEU A 1 85 ? 11.608 -2.317 -4.505 1.00 95.00 85 LEU A C 1
ATOM 697 O O . LEU A 1 85 ? 11.192 -1.924 -3.417 1.00 95.00 85 LEU A O 1
ATOM 701 N N . ARG A 1 86 ? 11.100 -3.375 -5.142 1.00 95.69 86 ARG A N 1
ATOM 702 C CA . ARG A 1 86 ? 10.039 -4.230 -4.601 1.00 95.69 86 ARG A CA 1
ATOM 703 C C . ARG A 1 86 ? 10.448 -4.825 -3.254 1.00 95.69 86 ARG A C 1
ATOM 705 O O . ARG A 1 86 ? 9.747 -4.624 -2.270 1.00 95.69 86 ARG A O 1
ATOM 712 N N . ARG A 1 87 ? 11.619 -5.464 -3.164 1.00 96.56 87 ARG A N 1
ATOM 713 C CA . ARG A 1 87 ? 12.126 -6.036 -1.898 1.00 96.56 87 ARG A CA 1
ATOM 714 C C . ARG A 1 87 ? 12.285 -4.988 -0.802 1.00 96.56 87 ARG A C 1
ATOM 716 O O . ARG A 1 87 ? 11.852 -5.205 0.323 1.00 96.56 87 ARG A O 1
ATOM 723 N N . GLN A 1 88 ? 12.834 -3.822 -1.141 1.00 95.44 88 GLN A N 1
ATOM 724 C CA . GLN A 1 88 ? 12.941 -2.706 -0.197 1.00 95.44 88 GLN A CA 1
ATOM 725 C C . GLN A 1 88 ? 11.573 -2.203 0.273 1.00 95.44 88 GLN A C 1
ATOM 727 O O . GLN A 1 88 ? 11.430 -1.794 1.423 1.00 95.44 88 GLN A O 1
ATOM 732 N N . ALA A 1 89 ? 10.574 -2.192 -0.612 1.00 92.50 89 ALA A N 1
ATOM 733 C CA . ALA A 1 89 ? 9.215 -1.806 -0.262 1.00 92.50 89 ALA A CA 1
ATOM 734 C C . ALA A 1 89 ? 8.587 -2.808 0.714 1.00 92.50 89 ALA A C 1
ATOM 736 O O . ALA A 1 89 ? 8.041 -2.386 1.729 1.00 92.50 89 ALA A O 1
ATOM 737 N N . ILE A 1 90 ? 8.745 -4.109 0.451 1.00 94.44 90 ILE A N 1
ATOM 738 C CA . ILE A 1 90 ? 8.297 -5.194 1.335 1.00 94.44 90 ILE A CA 1
ATOM 739 C C . ILE A 1 90 ? 8.918 -5.034 2.725 1.00 94.44 90 ILE A C 1
ATOM 741 O O . ILE A 1 90 ? 8.198 -4.910 3.711 1.00 94.44 90 ILE A O 1
ATOM 745 N N . GLU A 1 91 ? 10.248 -4.943 2.813 1.00 95.06 91 GLU A N 1
ATOM 746 C CA . GLU A 1 91 ? 10.946 -4.780 4.096 1.00 95.06 91 GLU A CA 1
ATOM 747 C C . GLU A 1 91 ? 10.489 -3.528 4.855 1.00 95.06 91 GLU A C 1
ATOM 749 O O . GLU A 1 91 ? 10.321 -3.548 6.076 1.00 95.06 91 GLU A O 1
ATOM 754 N N . GLN A 1 92 ? 10.271 -2.419 4.144 1.00 91.00 92 GLN A N 1
ATOM 755 C CA . GLN A 1 92 ? 9.815 -1.180 4.759 1.00 91.00 92 GLN A CA 1
ATOM 756 C C . GLN A 1 92 ? 8.370 -1.284 5.257 1.00 91.00 92 GLN A C 1
ATOM 758 O O . GLN A 1 92 ? 8.085 -0.789 6.352 1.00 91.00 92 GLN A O 1
ATOM 763 N N . ALA A 1 93 ? 7.487 -1.928 4.491 1.00 90.19 93 ALA A N 1
ATOM 764 C CA . ALA A 1 93 ? 6.103 -2.172 4.874 1.00 90.19 93 ALA A CA 1
ATOM 765 C C . ALA A 1 93 ? 6.023 -3.086 6.104 1.00 90.19 93 ALA A C 1
ATOM 767 O O . ALA A 1 93 ? 5.331 -2.739 7.058 1.00 90.19 93 ALA A O 1
ATOM 768 N N . GLU A 1 94 ? 6.789 -4.181 6.141 1.00 92.56 94 GLU A N 1
ATOM 769 C CA . GLU A 1 94 ? 6.868 -5.073 7.308 1.00 92.56 94 GLU A CA 1
ATOM 770 C C . GLU A 1 94 ? 7.399 -4.346 8.542 1.00 92.56 94 GLU A C 1
ATOM 772 O O . GLU A 1 94 ? 6.813 -4.402 9.626 1.00 92.56 94 GLU A O 1
ATOM 777 N N . ARG A 1 95 ? 8.486 -3.585 8.381 1.00 90.62 95 ARG A N 1
ATOM 778 C CA . ARG A 1 95 ? 9.052 -2.807 9.483 1.00 90.62 95 ARG A CA 1
ATOM 779 C C . ARG A 1 95 ? 8.043 -1.796 10.020 1.00 90.62 95 ARG A C 1
ATOM 781 O O . ARG A 1 95 ? 7.918 -1.652 11.233 1.00 90.62 95 ARG A O 1
ATOM 788 N N . TYR A 1 96 ? 7.316 -1.103 9.147 1.00 86.88 96 TYR A N 1
ATOM 789 C CA . TYR A 1 96 ? 6.295 -0.153 9.579 1.00 86.88 96 TYR A CA 1
ATOM 790 C C . TYR A 1 96 ? 5.106 -0.854 10.246 1.00 86.88 96 TYR A C 1
ATOM 792 O O . TYR A 1 96 ? 4.666 -0.410 11.306 1.00 86.88 96 TYR A O 1
ATOM 800 N N . ALA A 1 97 ? 4.657 -1.987 9.704 1.00 88.00 97 ALA A N 1
ATOM 801 C CA . ALA A 1 97 ? 3.620 -2.821 10.303 1.00 88.00 97 ALA A CA 1
ATOM 802 C C . ALA A 1 97 ? 3.998 -3.286 11.718 1.00 88.00 97 ALA A C 1
ATOM 804 O O . ALA A 1 97 ? 3.154 -3.277 12.609 1.00 88.00 97 ALA A O 1
ATOM 805 N N . SER A 1 98 ? 5.269 -3.619 11.957 1.00 88.12 98 SER A N 1
ATOM 806 C CA . SER A 1 98 ? 5.780 -4.008 13.281 1.00 88.12 98 SER A CA 1
ATOM 807 C C . SER A 1 98 ? 5.970 -2.848 14.272 1.00 88.12 98 SER A C 1
ATOM 809 O O . SER A 1 98 ? 6.291 -3.083 15.436 1.00 88.12 98 SER A O 1
ATOM 811 N N . SER A 1 99 ? 5.799 -1.592 13.842 1.00 88.62 99 SER A N 1
ATOM 812 C CA . SER A 1 99 ? 6.033 -0.436 14.712 1.00 88.62 99 SER A CA 1
ATOM 813 C C . SER A 1 99 ? 4.937 -0.282 15.771 1.00 88.62 99 SER A C 1
ATOM 815 O O . SER A 1 99 ? 3.756 -0.512 15.513 1.00 88.62 99 SER A O 1
ATOM 817 N N . GLU A 1 100 ? 5.321 0.149 16.975 1.00 82.94 100 GLU A N 1
ATOM 818 C CA . GLU A 1 100 ? 4.409 0.248 18.123 1.00 82.94 100 GLU A CA 1
ATOM 819 C C . GLU A 1 100 ? 3.227 1.199 17.864 1.00 82.94 100 GLU A C 1
ATOM 821 O O . GLU A 1 100 ? 2.102 0.930 18.284 1.00 82.94 100 GLU A O 1
ATOM 826 N N . SER A 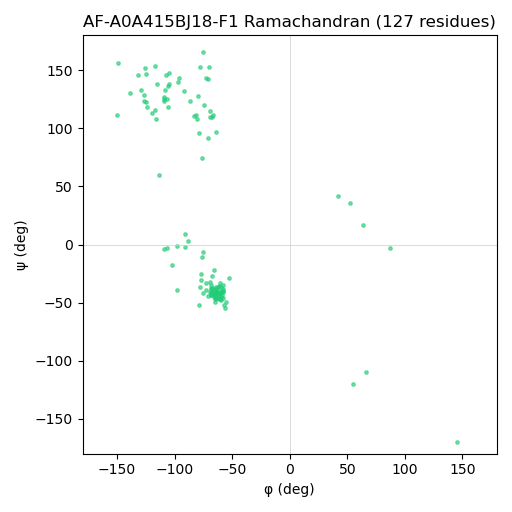1 101 ? 3.459 2.297 17.141 1.00 78.06 101 SER A N 1
ATOM 827 C CA . SER A 1 101 ? 2.413 3.250 16.758 1.00 78.06 101 SER A CA 1
ATOM 828 C C . SER A 1 101 ? 1.365 2.613 15.849 1.00 78.06 101 SER A C 1
ATOM 830 O O . SER A 1 101 ? 0.170 2.801 16.062 1.00 78.06 101 SER A O 1
ATOM 832 N N . VAL A 1 102 ? 1.806 1.827 14.867 1.00 81.81 102 VAL A N 1
ATOM 833 C CA . VAL A 1 102 ? 0.929 1.144 13.914 1.00 81.81 102 VAL A CA 1
ATOM 834 C C . VAL A 1 102 ? 0.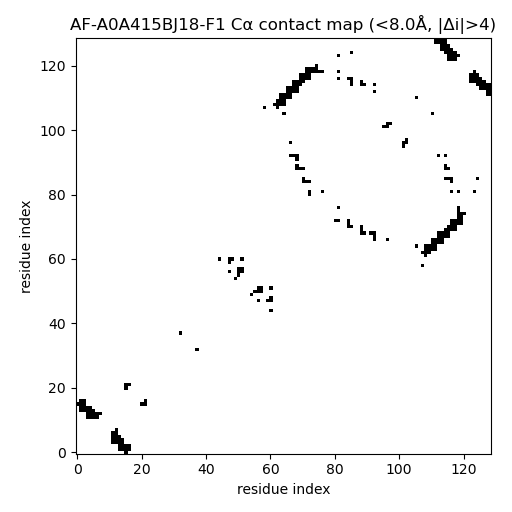177 0.005 14.595 1.00 81.81 102 VAL A C 1
ATOM 836 O O . VAL A 1 102 ? -1.038 -0.075 14.461 1.00 81.81 102 VAL A O 1
ATOM 839 N N . GLN A 1 103 ? 0.850 -0.801 15.416 1.00 82.56 103 GLN A N 1
ATOM 840 C CA . GLN A 1 103 ? 0.208 -1.865 16.197 1.00 82.56 103 GLN A CA 1
ATOM 841 C C . GLN A 1 103 ? -0.895 -1.325 17.120 1.00 82.56 103 GLN A C 1
ATOM 843 O O . GLN A 1 103 ? -1.981 -1.900 17.201 1.00 82.56 103 GLN A O 1
ATOM 848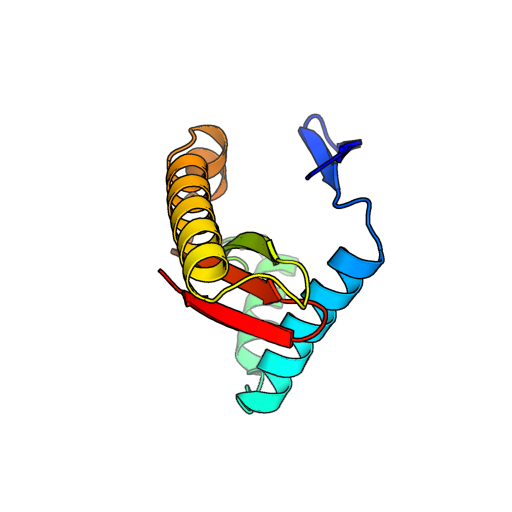 N N . LYS A 1 104 ? -0.666 -0.172 17.763 1.00 76.00 104 LYS A N 1
ATOM 849 C CA . LYS A 1 104 ? -1.694 0.506 18.571 1.00 76.00 104 LYS A CA 1
ATOM 850 C C . LYS A 1 104 ? -2.845 1.065 17.729 1.00 76.00 104 LYS A C 1
ATOM 852 O O . LYS A 1 104 ? -3.979 1.063 18.199 1.00 76.00 104 LYS A O 1
ATOM 857 N N . ALA A 1 105 ? -2.565 1.542 16.516 1.00 73.62 105 ALA A N 1
ATOM 858 C CA . ALA A 1 105 ? -3.558 2.150 15.631 1.00 73.62 105 ALA A CA 1
ATOM 859 C C . ALA A 1 105 ? -4.457 1.124 14.917 1.00 73.62 105 ALA A C 1
ATOM 861 O O . ALA A 1 105 ? -5.644 1.387 14.742 1.00 73.62 105 ALA A O 1
ATOM 862 N N . ILE A 1 106 ? -3.913 -0.035 14.526 1.00 79.12 106 ILE A N 1
ATOM 863 C CA . ILE A 1 106 ? -4.655 -1.119 13.856 1.00 79.12 106 ILE A CA 1
ATOM 864 C C . ILE A 1 106 ? -5.695 -1.713 14.814 1.00 79.12 106 ILE A C 1
ATOM 866 O O . ILE A 1 106 ? -6.850 -1.914 14.448 1.00 79.12 106 ILE A O 1
ATOM 870 N N . GLY A 1 107 ? -5.327 -1.952 16.076 1.00 76.25 107 GLY A N 1
ATOM 871 C CA . GLY A 1 107 ? -6.255 -2.525 17.050 1.00 76.25 107 GLY A CA 1
ATOM 872 C C . GLY A 1 107 ? -6.864 -3.847 16.540 1.00 76.25 107 GLY A C 1
ATOM 873 O O . GLY A 1 107 ? -6.110 -4.786 16.304 1.00 76.25 107 GLY A O 1
ATOM 874 N N . PRO A 1 108 ? -8.201 -3.965 16.391 1.00 78.31 108 PRO A N 1
ATOM 875 C CA . PRO A 1 108 ? -8.855 -5.196 15.940 1.00 78.31 108 PRO A CA 1
ATOM 876 C C . PRO A 1 108 ? -8.989 -5.329 14.411 1.00 78.31 108 PRO A C 1
ATOM 878 O O . PRO A 1 108 ? -9.662 -6.253 13.958 1.00 78.31 108 PRO A O 1
ATOM 881 N N . THR A 1 109 ? -8.469 -4.388 13.620 1.00 82.00 109 THR A N 1
ATOM 882 C CA . THR A 1 109 ? -8.670 -4.397 12.165 1.00 82.00 109 THR A CA 1
ATOM 883 C C . THR A 1 109 ? -7.759 -5.402 11.468 1.00 82.00 109 THR A C 1
ATOM 885 O O . THR A 1 109 ? -6.663 -5.717 11.933 1.00 82.00 109 THR A O 1
ATOM 888 N N . MET A 1 110 ? -8.204 -5.900 10.315 1.00 82.31 110 MET A N 1
ATOM 889 C CA . MET A 1 110 ? -7.344 -6.664 9.419 1.00 82.31 110 MET A CA 1
ATOM 890 C C . MET A 1 110 ? -6.393 -5.701 8.703 1.00 82.31 110 MET A C 1
ATOM 892 O O . MET A 1 110 ? -6.839 -4.778 8.018 1.00 82.31 110 MET A O 1
ATOM 896 N N . LEU A 1 111 ? -5.086 -5.894 8.888 1.00 84.62 111 LEU A N 1
ATOM 897 C CA . LEU A 1 111 ? -4.061 -5.104 8.216 1.00 84.62 111 LEU A CA 1
ATOM 898 C C . LEU A 1 111 ? -3.720 -5.712 6.852 1.00 84.62 111 LEU A C 1
ATOM 900 O O . LEU A 1 111 ? -3.244 -6.840 6.781 1.00 84.62 111 LEU A O 1
ATOM 904 N N . HIS A 1 112 ? -3.859 -4.904 5.810 1.00 86.06 112 HIS A N 1
ATOM 905 C CA . HIS A 1 112 ? -3.457 -5.190 4.438 1.00 86.06 112 HIS A CA 1
ATOM 906 C C . HIS A 1 112 ? -2.188 -4.401 4.100 1.00 86.06 112 HIS A C 1
ATOM 908 O O . HIS A 1 112 ? -2.078 -3.214 4.429 1.00 86.06 112 HIS A O 1
ATOM 914 N N . LYS A 1 113 ? -1.223 -5.037 3.435 1.00 89.44 113 LYS A N 1
ATOM 915 C CA . LYS A 1 113 ? 0.032 -4.403 3.003 1.00 89.44 113 LYS A CA 1
ATOM 916 C C . LYS A 1 113 ? 0.124 -4.484 1.487 1.00 89.44 113 LYS A C 1
ATOM 918 O O . LYS A 1 113 ? 0.273 -5.570 0.945 1.00 89.44 113 LYS A O 1
ATOM 923 N N . ILE A 1 114 ? 0.055 -3.339 0.820 1.00 88.56 114 ILE A N 1
ATOM 924 C CA . ILE A 1 114 ? 0.072 -3.246 -0.640 1.00 88.56 114 ILE A CA 1
ATOM 925 C C . ILE A 1 114 ? 1.405 -2.648 -1.082 1.00 88.56 114 ILE A C 1
ATOM 927 O O . ILE A 1 114 ? 1.800 -1.566 -0.631 1.00 88.56 114 ILE A O 1
ATOM 931 N N . ILE A 1 115 ? 2.088 -3.346 -1.981 1.00 92.44 115 ILE A N 1
ATOM 932 C CA . ILE A 1 115 ? 3.361 -2.926 -2.560 1.00 92.44 115 ILE A CA 1
ATOM 933 C C . ILE A 1 115 ? 3.137 -2.490 -3.998 1.00 92.44 115 ILE A C 1
ATOM 935 O O . ILE A 1 115 ? 2.628 -3.254 -4.815 1.00 92.44 115 ILE A O 1
ATOM 939 N N . ILE A 1 116 ? 3.558 -1.262 -4.310 1.00 90.81 116 ILE A N 1
ATOM 940 C CA . ILE A 1 116 ? 3.422 -0.685 -5.648 1.00 90.81 116 ILE A CA 1
ATOM 941 C C . ILE A 1 116 ? 4.783 -0.182 -6.126 1.00 90.81 116 ILE A C 1
ATOM 943 O O . ILE A 1 116 ? 5.449 0.604 -5.443 1.00 90.81 116 ILE A O 1
ATOM 947 N N . VAL A 1 117 ? 5.189 -0.586 -7.331 1.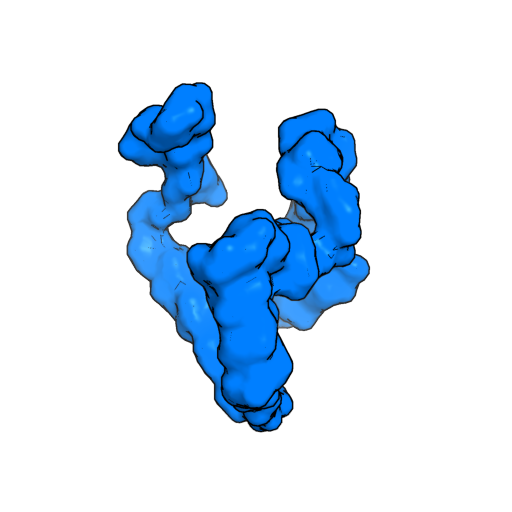00 90.94 117 VAL A N 1
ATOM 948 C CA . VAL A 1 117 ? 6.380 -0.045 -8.002 1.00 90.94 117 VAL A CA 1
ATOM 949 C C . VAL A 1 117 ? 6.002 0.486 -9.377 1.00 90.94 117 VAL A C 1
ATOM 951 O O . VAL A 1 117 ? 5.514 -0.252 -10.232 1.00 90.94 117 VAL A O 1
ATOM 954 N N . TYR A 1 118 ? 6.287 1.766 -9.606 1.00 88.19 118 TYR A N 1
ATOM 955 C CA . TYR A 1 118 ? 6.191 2.383 -10.925 1.00 88.19 118 TYR A CA 1
ATOM 956 C C . TYR A 1 118 ? 7.544 2.397 -11.625 1.00 88.19 118 TYR A C 1
ATOM 9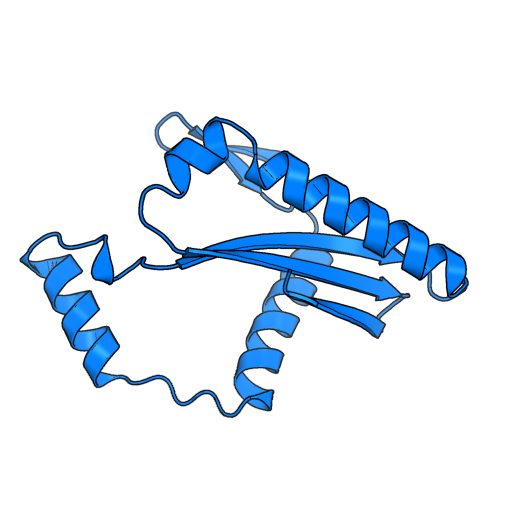58 O O . TYR A 1 118 ? 8.564 2.680 -11.000 1.00 88.19 118 TYR A O 1
ATOM 966 N N . ARG A 1 119 ? 7.542 2.192 -12.941 1.00 88.62 119 ARG A N 1
ATOM 967 C CA . ARG A 1 119 ? 8.645 2.503 -13.848 1.00 88.62 119 ARG A CA 1
ATOM 968 C C . ARG A 1 119 ? 8.179 3.585 -14.819 1.00 88.62 119 ARG A C 1
ATOM 970 O O . ARG A 1 119 ? 7.387 3.331 -15.721 1.00 88.62 119 ARG A O 1
ATOM 977 N N . GLY A 1 120 ? 8.681 4.810 -14.668 1.00 86.75 120 GLY A N 1
ATOM 978 C CA . GLY A 1 120 ? 8.197 5.923 -15.490 1.00 86.75 120 GLY A CA 1
ATOM 979 C C . GLY A 1 120 ? 6.732 6.253 -15.176 1.00 86.75 120 GLY A C 1
ATOM 980 O O . GLY A 1 120 ? 6.449 6.794 -14.113 1.00 86.75 120 GLY A O 1
ATOM 981 N N . MET A 1 121 ? 5.815 5.956 -16.097 1.00 81.62 121 MET A N 1
ATOM 982 C CA . MET A 1 121 ? 4.359 6.087 -15.891 1.00 81.62 121 MET A CA 1
ATOM 983 C C . MET A 1 121 ? 3.654 4.729 -15.797 1.00 81.62 121 MET A C 1
ATOM 985 O O . MET A 1 121 ? 2.453 4.678 -15.567 1.00 81.62 121 MET A O 1
ATOM 989 N N . GLU A 1 122 ? 4.393 3.637 -15.977 1.00 81.06 122 GLU A N 1
ATOM 990 C CA . GLU A 1 122 ? 3.862 2.281 -15.983 1.00 81.06 122 GLU A CA 1
ATOM 991 C C . GLU A 1 122 ? 3.939 1.688 -14.576 1.00 81.06 122 GLU A C 1
ATOM 993 O O . GLU A 1 122 ? 4.986 1.757 -13.925 1.00 81.06 122 GLU A O 1
ATOM 998 N N . MET A 1 123 ? 2.847 1.092 -14.105 1.00 85.69 123 MET A N 1
ATOM 999 C CA . MET A 1 123 ? 2.850 0.300 -12.882 1.00 85.69 123 MET A CA 1
ATOM 1000 C C . MET A 1 123 ? 3.335 -1.107 -13.210 1.00 85.69 123 MET A C 1
ATOM 1002 O O . MET A 1 123 ? 2.660 -1.855 -13.906 1.00 85.69 123 MET A O 1
ATOM 1006 N N . VAL A 1 124 ? 4.525 -1.453 -12.732 1.00 90.44 124 VAL A N 1
ATOM 1007 C CA . VAL A 1 124 ? 5.183 -2.723 -13.076 1.00 90.44 124 VAL A CA 1
ATOM 1008 C C . VAL A 1 124 ? 5.072 -3.768 -11.969 1.00 90.44 124 VAL A C 1
ATOM 1010 O O . VAL A 1 124 ? 5.288 -4.947 -12.222 1.00 90.44 124 VAL A O 1
ATOM 1013 N N . VAL A 1 125 ? 4.745 -3.347 -10.745 1.00 88.88 125 VAL A N 1
ATOM 1014 C CA . VAL A 1 125 ? 4.479 -4.234 -9.607 1.00 88.88 125 VAL A CA 1
ATOM 1015 C C . VAL A 1 125 ? 3.286 -3.689 -8.841 1.00 88.88 125 VAL A C 1
ATOM 1017 O O . VAL A 1 125 ? 3.275 -2.507 -8.489 1.00 88.88 125 VAL A O 1
ATOM 1020 N N . CYS A 1 126 ? 2.332 -4.570 -8.561 1.00 89.56 126 CYS A N 1
ATOM 1021 C CA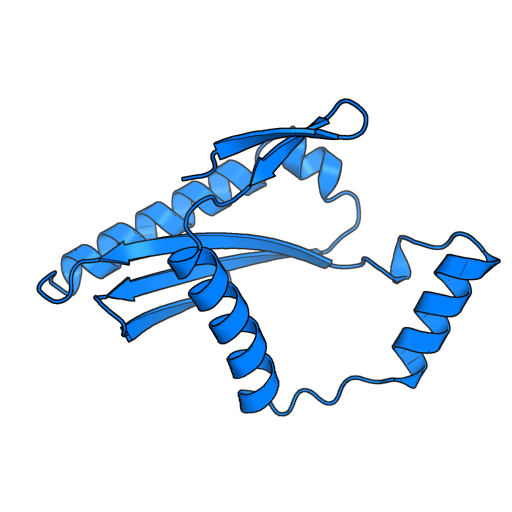 . CYS A 1 126 ? 1.204 -4.332 -7.680 1.00 89.56 126 CYS A CA 1
ATOM 1022 C C . CYS A 1 126 ? 0.802 -5.656 -7.029 1.00 89.56 126 CYS A C 1
ATOM 1024 O O . CYS A 1 126 ? 0.337 -6.564 -7.715 1.00 89.56 126 CYS A O 1
ATOM 1026 N N . GLU A 1 127 ? 1.024 -5.786 -5.726 1.00 86.12 127 GLU A N 1
ATOM 1027 C CA . GLU A 1 127 ? 0.712 -7.009 -4.985 1.00 86.12 127 GLU A CA 1
ATOM 1028 C C . GLU A 1 127 ? 0.346 -6.704 -3.531 1.00 86.12 127 GLU A C 1
ATOM 1030 O O . GLU A 1 127 ? 0.756 -5.685 -2.965 1.00 86.12 127 GLU A O 1
ATOM 1035 N N . GLU A 1 128 ? -0.410 -7.616 -2.935 1.00 88.06 128 GLU A N 1
ATOM 1036 C CA . GLU A 1 128 ? -0.710 -7.646 -1.509 1.00 88.06 128 GLU A CA 1
ATOM 1037 C C . GLU A 1 128 ? 0.108 -8.760 -0.836 1.00 88.06 128 GLU A C 1
ATOM 1039 O O . GLU A 1 128 ? 0.264 -9.838 -1.415 1.00 88.06 128 GLU A O 1
ATOM 1044 N N . LEU A 1 129 ? 0.656 -8.480 0.354 1.00 85.38 129 LEU A N 1
ATOM 1045 C CA . LEU A 1 129 ? 1.455 -9.416 1.163 1.00 85.38 129 LEU A CA 1
ATOM 1046 C C . LEU A 1 129 ? 0.629 -10.149 2.220 1.00 85.38 129 LEU A C 1
ATOM 1048 O O . LEU A 1 129 ? -0.109 -9.448 2.953 1.00 85.38 129 LEU A O 1
#

Organism: Phocaeicola vulgatus (NCBI:txid821)

Solvent-accessible surface area (backbone atoms only — not comparable to full-atom values): 7531 Å² total; per-residue (Å²): 127,74,40,80,76,48,73,54,98,89,40,81,36,68,38,70,78,52,63,69,60,51,50,53,52,51,47,50,55,51,48,54,44,61,76,64,67,62,77,75,62,63,62,64,50,49,53,33,51,46,35,31,74,76,69,63,44,48,64,81,60,53,47,65,40,79,48,76,34,78,45,80,41,56,70,85,57,50,72,69,56,52,52,53,48,50,53,53,32,51,56,51,47,52,54,50,58,71,30,70,71,45,51,66,69,47,64,92,30,52,76,44,40,37,41,36,32,30,39,59,89,44,78,78,42,77,49,76,110

pLDDT: mean 75.17, std 15.45, range [33.44, 96.56]

Foldseek 3Di:
DWDFPDDDPNDGDTDDPDPVVVCLVVCVVVVVCVVVVPDDPPVVQVVQVCCCVPVVNCCVNQQAAEDEFEEEAELPDDPVVQVVRQVVSVVVQVVVCPDPVNCVVCVNHHYWYWYWYDHHNDTPDTDID

Mean predicted aligned error: 11.88 Å